Protein AF-J9GIW2-F1 (afdb_monomer_lite)

Secondary structure (DSSP, 8-state):
-GGGT--EEEEE--TT--SHHHHHHHHHHHHHHHHHHT-TTEEEEE----HHHHHHHTTT-TTPPTTSHHHHHHHHHHHHHHHHHHHHTT-S----SGGG-TTS-HHHHHHHHHHHHHT--

pLDDT: mean 94.0, std 6.88, range [45.62, 98.38]

Radius of gyration: 15.02 Å; chains: 1; bounding box: 33×36×38 Å

Structure (mmCIF, N/CA/C/O backbone):
data_AF-J9GIW2-F1
#
_entry.id   AF-J9GIW2-F1
#
loop_
_atom_site.group_PDB
_atom_site.id
_atom_site.type_symbol
_atom_site.label_atom_id
_atom_site.label_alt_id
_atom_site.label_comp_id
_atom_site.label_asym_id
_atom_site.label_entity_id
_atom_site.label_seq_id
_atom_site.pdbx_PDB_ins_code
_atom_site.Cartn_x
_atom_site.Cartn_y
_atom_site.Cartn_z
_atom_site.occupancy
_atom_site.B_iso_or_equiv
_atom_site.auth_seq_id
_atom_site.auth_comp_id
_atom_site.auth_asym_id
_atom_site.auth_atom_id
_atom_site.pdbx_PDB_model_num
ATOM 1 N N . GLN A 1 1 ? -18.831 7.515 7.916 1.00 80.31 1 GLN A N 1
ATOM 2 C CA . GLN A 1 1 ? -17.516 7.177 7.326 1.00 80.31 1 GLN A CA 1
ATOM 3 C C . GLN A 1 1 ? -17.146 5.755 7.754 1.00 80.31 1 GLN A C 1
ATOM 5 O O . GLN A 1 1 ? -17.765 5.255 8.682 1.00 80.31 1 GLN A O 1
ATOM 10 N N . LEU A 1 2 ? -16.206 5.059 7.093 1.00 88.06 2 LEU A N 1
ATOM 11 C CA . LEU A 1 2 ? -15.822 3.688 7.506 1.00 88.06 2 LEU A CA 1
ATOM 12 C C . LEU A 1 2 ? -15.314 3.642 8.955 1.00 88.06 2 LEU A C 1
ATOM 14 O O . LEU A 1 2 ? -15.595 2.693 9.677 1.00 88.06 2 LEU A O 1
ATOM 18 N N . SER A 1 3 ? -14.649 4.708 9.398 1.00 91.38 3 SER A N 1
ATOM 19 C CA . SER A 1 3 ? -14.209 4.898 10.780 1.00 91.38 3 SER A CA 1
ATOM 20 C C . SER A 1 3 ? -15.352 4.903 11.803 1.00 91.38 3 SER A C 1
ATOM 22 O O . SER A 1 3 ? -15.094 4.770 12.986 1.00 91.38 3 SER A O 1
ATOM 24 N N . ASP A 1 4 ? -16.617 5.020 11.408 1.00 92.19 4 ASP A N 1
ATOM 25 C CA . ASP A 1 4 ? -17.717 4.923 12.379 1.00 92.19 4 ASP A CA 1
ATOM 26 C C . ASP A 1 4 ? -18.018 3.458 12.757 1.00 92.19 4 ASP A C 1
ATOM 28 O O . ASP A 1 4 ? -18.744 3.206 13.714 1.00 92.19 4 ASP A O 1
ATOM 32 N N . TYR A 1 5 ? -17.470 2.493 12.004 1.00 94.25 5 TYR A N 1
ATOM 33 C CA . TYR A 1 5 ? -17.799 1.067 12.105 1.00 94.25 5 TYR A CA 1
ATOM 34 C C . TYR A 1 5 ? -16.581 0.148 12.282 1.00 94.25 5 TYR A C 1
ATOM 36 O O . TYR A 1 5 ? -16.751 -0.986 12.721 1.00 94.25 5 TYR A O 1
ATOM 44 N N . PHE A 1 6 ? -15.373 0.606 11.943 1.00 94.44 6 PHE A N 1
ATOM 45 C CA . PHE A 1 6 ? -14.153 -0.209 11.946 1.00 94.44 6 PHE A CA 1
ATOM 46 C C . PHE A 1 6 ? -13.017 0.471 12.724 1.00 94.44 6 PHE A C 1
ATOM 48 O O . PHE A 1 6 ? -12.893 1.693 12.676 1.00 94.44 6 PHE A O 1
ATOM 55 N N . ASP A 1 7 ? -12.154 -0.309 13.387 1.00 95.38 7 ASP A N 1
ATOM 56 C CA . ASP A 1 7 ? -10.814 0.147 13.799 1.00 95.38 7 ASP A CA 1
ATOM 57 C C . ASP A 1 7 ? -9.890 0.032 12.581 1.00 95.38 7 ASP A C 1
ATOM 59 O O . ASP A 1 7 ? -9.725 -1.050 12.012 1.00 95.38 7 ASP A O 1
ATOM 63 N N . ILE A 1 8 ? -9.369 1.163 12.107 1.00 96.50 8 ILE A N 1
ATOM 64 C CA . ILE A 1 8 ? -8.691 1.245 10.814 1.00 96.50 8 ILE A CA 1
ATOM 65 C C . ILE A 1 8 ? -7.206 1.485 11.041 1.00 96.50 8 ILE A C 1
ATOM 67 O O . ILE A 1 8 ? -6.796 2.480 11.636 1.00 96.50 8 ILE A O 1
ATOM 71 N N . THR A 1 9 ? -6.379 0.625 10.455 1.00 97.81 9 THR A N 1
ATOM 72 C CA . THR A 1 9 ? -4.947 0.885 10.300 1.00 97.81 9 THR A CA 1
ATOM 73 C C . THR A 1 9 ? -4.602 1.028 8.825 1.00 97.81 9 THR A C 1
ATOM 75 O O . THR A 1 9 ? -4.863 0.141 8.017 1.00 97.81 9 THR A O 1
ATOM 78 N N . ILE A 1 10 ? -4.013 2.166 8.466 1.00 97.62 10 ILE A N 1
ATOM 79 C CA . ILE A 1 10 ? -3.487 2.439 7.132 1.00 97.62 10 ILE A CA 1
ATOM 80 C C . ILE A 1 10 ? -2.032 1.980 7.101 1.00 97.62 10 ILE A C 1
ATOM 82 O O . ILE A 1 10 ? -1.164 2.622 7.692 1.00 97.62 10 ILE A O 1
ATOM 86 N N . LEU A 1 11 ? -1.762 0.895 6.379 1.00 98.38 11 LEU A N 1
ATOM 87 C CA . LEU A 1 11 ? -0.401 0.464 6.083 1.00 98.38 11 LEU A CA 1
ATOM 88 C C . LEU A 1 11 ? 0.131 1.225 4.861 1.00 98.38 11 LEU A C 1
ATOM 90 O O . LEU A 1 11 ? -0.389 1.097 3.749 1.00 98.38 11 LEU A O 1
ATOM 94 N N . TYR A 1 12 ? 1.178 2.021 5.054 1.00 98.25 12 TYR A N 1
ATOM 95 C CA . TYR A 1 12 ? 1.869 2.712 3.975 1.00 98.25 12 TYR A CA 1
ATOM 96 C C . TYR A 1 12 ? 3.082 1.902 3.520 1.00 98.25 12 TYR A C 1
ATOM 98 O O . TYR A 1 12 ? 4.133 1.906 4.158 1.00 98.25 12 TYR A O 1
ATOM 106 N N . PHE A 1 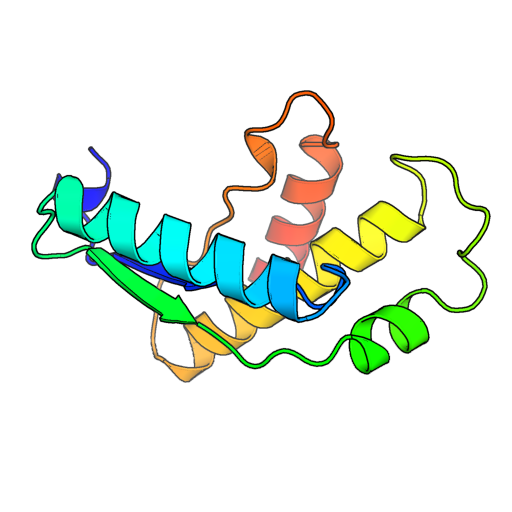13 ? 2.921 1.223 2.385 1.00 97.81 13 PHE A N 1
ATOM 107 C CA . PHE A 1 13 ? 3.960 0.423 1.745 1.00 97.81 13 PHE A CA 1
ATOM 108 C C . PHE A 1 13 ? 3.950 0.645 0.225 1.00 97.81 13 PHE A C 1
ATOM 110 O O . PHE A 1 13 ? 2.928 0.469 -0.458 1.00 97.81 13 PHE A O 1
ATOM 117 N N . ASN A 1 14 ? 5.085 1.099 -0.313 1.00 97.06 14 ASN A N 1
ATOM 118 C CA . ASN A 1 14 ? 5.265 1.331 -1.744 1.00 97.06 14 ASN A CA 1
ATOM 119 C C . ASN A 1 14 ? 6.762 1.416 -2.117 1.00 97.06 14 ASN A C 1
ATOM 121 O O . ASN A 1 14 ? 7.297 2.525 -2.211 1.00 97.06 14 ASN A O 1
ATOM 125 N N . PRO A 1 15 ? 7.424 0.273 -2.365 1.00 96.81 15 PRO A N 1
ATOM 126 C CA . PRO A 1 15 ? 8.857 0.230 -2.679 1.00 96.81 15 PRO A CA 1
ATOM 127 C C . PRO A 1 15 ? 9.208 0.873 -4.032 1.00 96.81 15 PRO A C 1
ATOM 129 O O . PRO A 1 15 ? 10.338 1.287 -4.251 1.00 96.81 15 PRO A O 1
ATOM 132 N N . ASN A 1 16 ? 8.228 1.053 -4.924 1.00 96.31 16 ASN A N 1
ATOM 133 C CA . ASN A 1 16 ? 8.413 1.724 -6.216 1.00 96.31 16 ASN A CA 1
ATOM 134 C C . ASN A 1 16 ? 8.571 3.258 -6.110 1.00 96.31 16 ASN A C 1
ATOM 136 O O . ASN A 1 16 ? 8.858 3.923 -7.101 1.00 96.31 16 ASN A O 1
ATOM 140 N N . ILE A 1 17 ? 8.326 3.879 -4.950 1.00 96.31 17 ILE A N 1
ATOM 141 C CA . ILE A 1 17 ? 8.566 5.326 -4.833 1.00 96.31 17 ILE A CA 1
ATOM 142 C C . ILE A 1 17 ? 10.066 5.568 -4.785 1.00 96.31 17 ILE A C 1
ATOM 144 O O . ILE A 1 17 ? 10.746 5.062 -3.903 1.00 96.31 17 ILE A O 1
ATOM 148 N N . TRP A 1 18 ? 10.561 6.386 -5.704 1.00 93.69 18 TRP A N 1
ATOM 149 C CA . TRP A 1 18 ? 11.944 6.828 -5.748 1.00 93.69 18 TRP A CA 1
ATOM 150 C C . TRP A 1 18 ? 11.982 8.332 -6.061 1.00 93.69 18 TRP A C 1
ATOM 152 O O . TRP A 1 18 ? 11.168 8.795 -6.868 1.00 93.69 18 TRP A O 1
ATOM 162 N N . PRO A 1 19 ? 12.905 9.105 -5.467 1.00 96.38 19 PRO A N 1
ATOM 163 C CA . PRO A 1 19 ? 13.915 8.696 -4.486 1.00 96.38 19 PRO A CA 1
ATOM 164 C C . PRO A 1 19 ? 13.350 8.526 -3.064 1.00 96.38 19 PRO A C 1
ATOM 166 O O . PRO 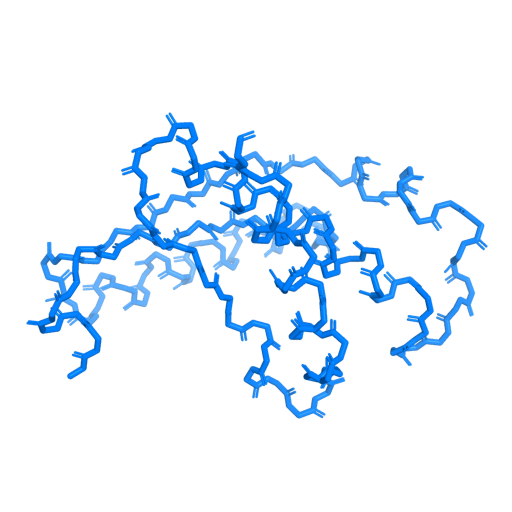A 1 19 ? 12.157 8.735 -2.833 1.00 96.38 19 PRO A O 1
ATOM 169 N N . SER A 1 20 ? 14.190 8.107 -2.114 1.00 96.19 20 SER A N 1
ATOM 170 C CA . SER A 1 20 ? 13.787 7.845 -0.722 1.00 96.19 20 SER A CA 1
ATOM 171 C C . SER A 1 20 ? 13.168 9.071 -0.042 1.00 96.19 20 SER A C 1
ATOM 173 O O . SER A 1 20 ? 12.252 8.934 0.769 1.00 96.19 20 SER A O 1
ATOM 175 N N . GLU A 1 21 ? 13.594 10.277 -0.419 1.00 97.81 21 GLU A N 1
ATOM 176 C CA . GLU A 1 21 ? 13.034 11.531 0.083 1.00 97.81 21 GLU A CA 1
ATOM 177 C C . GLU A 1 21 ? 11.568 11.710 -0.333 1.00 97.81 21 GLU A C 1
ATOM 179 O O . GLU A 1 21 ? 10.767 12.232 0.441 1.00 97.81 21 GLU A O 1
ATOM 184 N N . GLU A 1 22 ? 11.181 11.243 -1.525 1.00 98.12 22 GLU A N 1
ATOM 185 C CA . GLU A 1 22 ? 9.785 11.283 -1.976 1.00 98.12 22 GLU A CA 1
ATOM 186 C C . GLU A 1 22 ? 8.928 10.259 -1.217 1.00 98.12 22 GLU A C 1
ATOM 188 O O . GLU A 1 22 ? 7.761 10.530 -0.920 1.00 98.12 22 GLU A O 1
ATOM 193 N N . PHE A 1 23 ? 9.495 9.101 -0.855 1.00 97.88 23 PHE A N 1
ATOM 194 C CA . PHE A 1 23 ? 8.806 8.132 0.002 1.00 97.88 23 PHE A CA 1
ATOM 195 C C . PHE A 1 23 ? 8.524 8.740 1.377 1.00 97.88 23 PHE A C 1
ATOM 197 O O . PHE A 1 23 ? 7.370 8.729 1.813 1.00 97.88 23 PHE A O 1
ATOM 204 N N . ALA A 1 24 ? 9.554 9.315 2.009 1.00 97.69 24 ALA A N 1
ATOM 205 C CA . ALA A 1 24 ? 9.457 9.953 3.319 1.00 97.69 24 ALA A CA 1
ATOM 206 C C . ALA A 1 24 ? 8.453 11.111 3.305 1.00 97.69 24 ALA A C 1
ATOM 208 O O . ALA A 1 24 ? 7.518 11.129 4.097 1.00 97.69 24 ALA A O 1
ATOM 209 N N . LYS A 1 25 ? 8.551 12.010 2.320 1.00 98.38 25 LYS A N 1
ATOM 210 C CA . LYS A 1 25 ? 7.633 13.145 2.179 1.00 98.38 25 LYS A CA 1
ATOM 211 C C . LYS A 1 25 ? 6.166 12.718 2.080 1.00 98.38 25 LYS A C 1
ATOM 213 O O . LYS A 1 25 ? 5.292 13.362 2.654 1.00 98.38 25 LYS A O 1
ATOM 218 N N . ARG A 1 26 ? 5.870 11.650 1.334 1.00 98.06 26 ARG A N 1
ATOM 219 C CA . ARG A 1 26 ? 4.498 11.132 1.201 1.00 98.06 26 ARG A CA 1
ATOM 220 C C . ARG A 1 26 ? 4.007 10.428 2.463 1.00 98.06 26 ARG A C 1
ATOM 222 O O . ARG A 1 26 ? 2.821 10.529 2.766 1.00 98.06 26 ARG A O 1
ATOM 229 N N . ALA A 1 27 ? 4.893 9.730 3.172 1.00 97.81 27 ALA A N 1
ATOM 230 C CA . ALA A 1 27 ? 4.588 9.145 4.474 1.00 97.81 27 ALA A CA 1
ATOM 231 C C . ALA A 1 27 ? 4.243 10.240 5.498 1.00 97.81 27 ALA A C 1
ATOM 233 O O . ALA A 1 27 ? 3.199 10.163 6.148 1.00 97.81 27 ALA A O 1
ATOM 234 N N . ASP A 1 28 ? 5.059 11.294 5.562 1.00 98.06 28 ASP A N 1
ATOM 235 C CA . ASP A 1 28 ? 4.848 12.446 6.443 1.00 98.06 28 ASP A CA 1
ATOM 236 C C . ASP A 1 28 ? 3.530 13.159 6.129 1.00 98.06 28 ASP A C 1
ATOM 238 O O . ASP A 1 28 ? 2.758 13.484 7.031 1.00 98.06 28 ASP A O 1
ATOM 242 N N . GLU A 1 29 ? 3.229 13.359 4.843 1.00 98.06 29 GLU A N 1
ATOM 243 C CA . GLU A 1 29 ? 1.979 13.984 4.413 1.00 98.06 29 GLU A CA 1
ATOM 244 C C . GLU A 1 29 ? 0.751 13.138 4.772 1.00 98.06 29 GLU A C 1
ATOM 246 O O . GLU A 1 29 ? -0.249 13.678 5.243 1.00 98.06 29 GLU A O 1
ATOM 251 N N . LEU A 1 30 ? 0.819 11.812 4.607 1.00 97.00 30 LEU A N 1
ATOM 252 C CA . LEU A 1 30 ? -0.254 10.909 5.028 1.00 97.00 30 LEU A CA 1
ATOM 253 C C . LEU A 1 30 ? -0.484 10.995 6.542 1.00 97.00 30 LEU A C 1
ATOM 255 O O . LEU A 1 30 ? -1.630 11.090 6.985 1.00 97.00 30 LEU A O 1
ATOM 259 N N . GLN A 1 31 ? 0.591 10.987 7.330 1.00 96.44 31 GLN A N 1
ATOM 260 C CA . GLN A 1 31 ? 0.503 11.103 8.782 1.00 96.44 31 GLN A CA 1
ATOM 261 C C . GLN A 1 31 ? -0.100 12.451 9.197 1.00 96.44 31 GLN A C 1
ATOM 263 O O . GLN A 1 31 ? -1.002 12.485 10.035 1.00 96.44 31 GLN A O 1
ATOM 268 N N . ARG A 1 32 ? 0.353 13.554 8.585 1.00 97.25 32 ARG A N 1
ATOM 269 C CA . ARG A 1 32 ? -0.194 14.900 8.806 1.00 97.25 32 ARG A CA 1
ATOM 270 C C . ARG A 1 32 ? -1.688 14.941 8.497 1.00 97.25 32 ARG A C 1
ATOM 272 O O . ARG A 1 32 ? -2.463 15.390 9.335 1.00 97.25 32 ARG A O 1
ATOM 279 N N . PHE A 1 33 ? -2.090 14.430 7.335 1.00 95.62 33 PHE A N 1
ATOM 280 C CA . PHE A 1 33 ? -3.484 14.405 6.900 1.00 95.62 33 PHE A CA 1
ATOM 281 C C . PHE A 1 33 ? -4.387 13.644 7.880 1.00 95.62 33 PHE A C 1
ATOM 283 O O . PHE A 1 33 ? -5.433 14.155 8.274 1.00 95.62 33 PHE A O 1
ATOM 290 N N . VAL A 1 34 ? -3.980 12.450 8.324 1.00 94.56 34 VAL A N 1
ATOM 291 C CA . VAL A 1 34 ? -4.766 11.663 9.292 1.00 94.56 34 VAL A CA 1
ATOM 292 C C . VAL A 1 34 ? -4.858 12.371 10.646 1.00 94.56 34 VAL A C 1
ATOM 294 O O . VAL A 1 34 ? -5.933 12.397 11.245 1.00 94.56 34 VAL A O 1
ATOM 297 N N . ASN A 1 35 ? -3.771 13.001 11.099 1.00 93.50 35 ASN A N 1
ATOM 298 C CA . ASN A 1 35 ? -3.767 13.775 12.341 1.00 93.50 35 ASN A CA 1
ATOM 299 C C . ASN A 1 35 ? -4.718 14.984 12.265 1.00 93.50 35 ASN A C 1
ATOM 301 O O . ASN A 1 35 ? -5.422 15.269 13.230 1.00 93.50 35 ASN A O 1
ATOM 305 N N . GLU A 1 36 ? -4.779 15.673 11.121 1.00 96.19 36 GLU A N 1
ATOM 306 C CA . GLU A 1 36 ? -5.682 16.814 10.902 1.00 96.19 36 GLU A CA 1
ATOM 307 C C . GLU A 1 36 ? -7.158 16.410 10.853 1.00 96.19 36 GLU A C 1
ATOM 309 O O . GLU A 1 36 ? -8.013 17.157 11.329 1.00 96.19 36 GLU A O 1
ATOM 314 N N . LEU A 1 37 ? -7.468 15.221 10.327 1.00 92.62 37 LEU A N 1
ATOM 315 C CA . LEU A 1 37 ? -8.828 14.677 10.358 1.00 92.62 37 LEU A CA 1
ATOM 316 C C . LEU A 1 37 ? -9.297 14.318 11.777 1.00 92.62 37 LEU A C 1
ATOM 318 O O . LEU A 1 37 ? -10.503 14.198 11.994 1.00 92.62 37 LEU A O 1
ATOM 322 N N . ASN A 1 38 ? -8.367 14.162 12.727 1.00 88.88 38 ASN A N 1
ATOM 323 C CA . ASN A 1 38 ? -8.633 13.876 14.137 1.00 88.88 38 ASN A CA 1
ATOM 324 C C . ASN A 1 38 ? -9.590 12.683 14.340 1.00 88.88 38 ASN A C 1
ATOM 326 O O . ASN A 1 38 ? -10.548 12.750 15.114 1.00 88.88 38 ASN A O 1
ATOM 330 N N . LEU A 1 39 ? -9.342 11.592 13.609 1.00 88.69 39 LEU A N 1
ATOM 331 C CA . LEU A 1 39 ? -10.118 10.356 13.704 1.00 88.69 39 LEU A CA 1
ATOM 332 C C . LEU A 1 39 ? -9.479 9.435 14.760 1.00 88.69 39 LEU A C 1
ATOM 334 O O . LEU A 1 39 ? -8.415 8.872 14.500 1.00 88.69 39 LEU A O 1
ATOM 338 N N . PRO A 1 40 ? -10.091 9.255 15.947 1.00 86.94 40 PRO A N 1
ATOM 339 C CA . PRO A 1 40 ? -9.439 8.600 17.089 1.00 86.94 40 PRO A CA 1
ATOM 340 C C . PRO A 1 40 ? -9.136 7.110 16.870 1.00 86.94 40 PRO A C 1
ATOM 342 O O . PRO A 1 40 ? -8.310 6.535 17.573 1.00 86.94 40 PRO A O 1
ATOM 345 N N . ASN A 1 41 ? -9.803 6.481 15.906 1.00 92.50 41 ASN A N 1
ATOM 346 C CA . ASN A 1 41 ? -9.714 5.060 15.582 1.00 92.50 41 ASN A CA 1
ATOM 347 C C . ASN A 1 41 ? -9.061 4.795 14.214 1.00 92.50 41 ASN A C 1
ATOM 349 O O . ASN A 1 41 ? -9.264 3.734 13.626 1.00 92.50 41 ASN A O 1
ATOM 353 N N . VAL A 1 42 ? -8.319 5.772 13.686 1.00 95.88 42 VAL A N 1
ATOM 354 C CA . VAL A 1 42 ? -7.526 5.610 12.468 1.00 95.88 42 VAL A CA 1
ATOM 355 C C . VAL A 1 42 ? -6.054 5.776 12.816 1.00 95.88 42 VAL A C 1
ATOM 357 O O . VAL A 1 42 ? -5.638 6.808 13.338 1.00 95.88 42 VAL A O 1
ATOM 360 N N . LYS A 1 43 ? -5.252 4.758 12.511 1.00 96.06 43 LYS A N 1
ATOM 361 C CA . LYS A 1 43 ? -3.800 4.753 12.723 1.00 96.06 43 LYS A CA 1
ATOM 362 C C . LYS A 1 43 ? -3.076 4.657 11.390 1.00 96.06 43 LYS A C 1
ATOM 364 O O . LYS A 1 43 ? -3.604 4.102 10.429 1.00 96.06 43 LYS A O 1
ATOM 369 N N . VAL A 1 44 ? -1.852 5.165 11.343 1.00 97.56 44 VAL A N 1
ATOM 370 C CA . VAL A 1 44 ? -0.957 5.023 10.192 1.00 97.56 44 VAL A CA 1
ATOM 371 C C . VAL A 1 44 ? 0.261 4.226 10.635 1.00 97.56 44 VAL A C 1
ATOM 373 O O . VAL A 1 44 ? 0.846 4.507 11.679 1.00 97.56 44 VAL A O 1
ATOM 376 N N . VAL A 1 45 ? 0.631 3.227 9.840 1.00 98.19 45 VAL A N 1
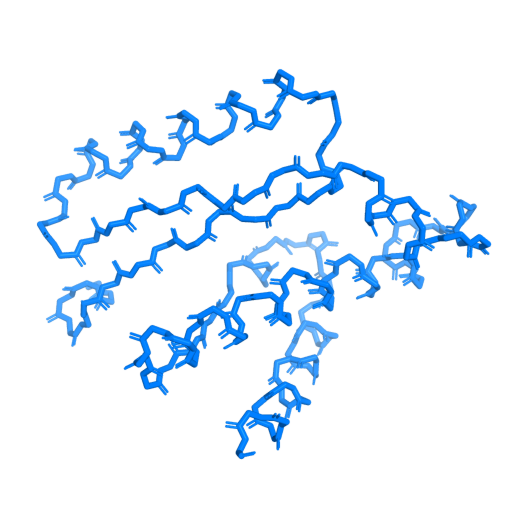ATOM 377 C CA . VAL A 1 45 ? 1.856 2.444 10.004 1.00 98.19 45 VAL A CA 1
ATOM 378 C C . VAL A 1 45 ? 2.670 2.606 8.732 1.00 98.19 45 VAL A C 1
ATOM 380 O O . VAL A 1 45 ? 2.222 2.233 7.649 1.00 98.19 45 VAL A O 1
ATOM 383 N N . ILE A 1 46 ? 3.865 3.175 8.862 1.00 98.12 46 ILE A N 1
ATOM 384 C CA . ILE A 1 46 ? 4.839 3.232 7.772 1.00 98.12 46 ILE A CA 1
ATOM 385 C C . ILE A 1 46 ? 5.613 1.918 7.798 1.00 98.12 46 ILE A C 1
ATOM 387 O O . ILE A 1 46 ? 6.300 1.623 8.776 1.00 98.12 46 ILE A O 1
ATOM 391 N N . ASP A 1 47 ? 5.452 1.105 6.759 1.00 97.31 47 ASP A N 1
ATOM 392 C CA . ASP A 1 47 ? 6.178 -0.157 6.637 1.00 97.31 47 ASP A CA 1
ATOM 393 C C . ASP A 1 47 ? 7.615 0.097 6.155 1.00 97.31 47 ASP A C 1
ATOM 395 O O . ASP A 1 47 ? 8.011 1.228 5.853 1.00 97.31 47 ASP A O 1
ATOM 399 N N . ARG A 1 48 ? 8.408 -0.972 6.059 1.00 95.50 48 ARG A N 1
ATOM 400 C CA . ARG A 1 48 ? 9.753 -0.910 5.490 1.00 95.50 48 ARG A CA 1
ATOM 401 C C . ARG A 1 48 ? 9.740 -0.286 4.090 1.00 95.50 48 ARG A C 1
ATOM 403 O O . ARG A 1 48 ? 8.796 -0.449 3.314 1.00 95.50 48 ARG A O 1
ATOM 410 N N . TYR A 1 49 ? 10.843 0.367 3.757 1.00 97.00 49 TYR A N 1
ATOM 411 C CA . TYR A 1 49 ? 11.101 0.893 2.428 1.00 97.00 49 TYR A CA 1
ATOM 412 C C . TYR A 1 49 ? 12.411 0.323 1.908 1.00 97.00 49 TYR A C 1
ATOM 414 O O . TYR A 1 49 ? 13.483 0.646 2.419 1.00 97.00 49 TYR A O 1
ATOM 422 N N . ASP A 1 50 ? 12.301 -0.519 0.890 1.00 96.06 50 ASP A N 1
ATOM 423 C CA . ASP A 1 50 ? 13.435 -1.020 0.135 1.00 96.06 50 ASP A CA 1
ATOM 424 C C . ASP A 1 50 ? 13.080 -0.954 -1.360 1.00 96.06 50 ASP A C 1
ATOM 426 O O . ASP A 1 50 ? 12.198 -1.673 -1.816 1.00 96.06 50 ASP A O 1
ATOM 430 N N . PRO A 1 51 ? 13.685 -0.061 -2.155 1.00 95.44 51 PRO A N 1
ATOM 431 C CA . PRO A 1 51 ? 13.395 0.003 -3.583 1.00 95.44 51 PRO A CA 1
ATOM 432 C C . PRO A 1 51 ? 13.981 -1.187 -4.356 1.00 95.44 51 PRO A C 1
ATOM 434 O O . PRO A 1 51 ? 13.528 -1.470 -5.468 1.00 95.44 51 PRO A O 1
ATOM 437 N N . VAL A 1 52 ? 14.953 -1.909 -3.784 1.00 96.62 52 VAL A N 1
ATOM 438 C CA . VAL A 1 52 ? 15.586 -3.065 -4.431 1.00 96.62 52 VAL A CA 1
ATOM 439 C C . VAL A 1 52 ? 14.577 -4.194 -4.627 1.00 96.62 52 VAL A C 1
ATOM 441 O O . VAL A 1 52 ? 14.508 -4.731 -5.730 1.00 96.62 52 VAL A O 1
ATOM 444 N N . GLU A 1 53 ? 13.717 -4.480 -3.640 1.00 95.94 53 GLU A N 1
ATOM 445 C CA . GLU A 1 53 ? 12.662 -5.502 -3.789 1.00 95.94 53 GLU A CA 1
ATOM 446 C C . GLU A 1 53 ? 11.690 -5.179 -4.935 1.00 95.94 53 GLU A C 1
ATOM 448 O O . GLU A 1 53 ? 11.147 -6.093 -5.558 1.00 95.94 53 GLU A O 1
ATOM 453 N N . PHE A 1 54 ? 11.464 -3.902 -5.265 1.00 96.62 54 PHE A N 1
ATOM 454 C CA . PHE A 1 54 ? 10.664 -3.555 -6.439 1.00 96.62 54 PHE A CA 1
ATOM 455 C C . PHE A 1 54 ? 11.444 -3.774 -7.735 1.00 96.62 54 PHE A C 1
ATOM 457 O O . PHE A 1 54 ? 10.913 -4.387 -8.659 1.00 96.62 54 PHE A O 1
ATOM 464 N N . TYR A 1 55 ? 12.696 -3.306 -7.807 1.00 96.12 55 TYR A N 1
ATOM 465 C CA . TYR A 1 55 ? 13.540 -3.465 -8.996 1.00 96.12 55 TYR A CA 1
ATOM 466 C C . TYR A 1 55 ? 13.751 -4.934 -9.367 1.00 96.12 55 TYR A C 1
ATOM 468 O O . TYR A 1 55 ? 13.682 -5.288 -10.543 1.00 96.12 55 TYR A O 1
ATOM 476 N N . GLU A 1 56 ? 13.954 -5.796 -8.373 1.00 97.19 56 GLU A N 1
ATOM 477 C CA . GLU A 1 56 ? 14.068 -7.237 -8.584 1.00 97.19 56 GLU A CA 1
ATOM 478 C C . GLU A 1 56 ? 12.759 -7.839 -9.101 1.00 97.19 56 GLU A C 1
ATOM 480 O O . GLU A 1 56 ? 12.779 -8.605 -10.067 1.00 97.19 56 GLU A O 1
ATOM 485 N N . ALA A 1 57 ? 11.618 -7.446 -8.525 1.00 96.44 57 ALA A N 1
ATOM 486 C CA . ALA A 1 57 ? 10.307 -7.950 -8.925 1.00 96.44 57 ALA A CA 1
ATOM 487 C C . ALA A 1 57 ? 9.915 -7.560 -10.363 1.00 96.44 57 ALA A C 1
ATOM 489 O O . ALA A 1 57 ? 9.164 -8.288 -11.014 1.00 96.44 57 ALA A O 1
ATOM 490 N N . VAL A 1 58 ? 10.407 -6.425 -10.872 1.00 97.06 58 VAL A N 1
ATOM 491 C CA . VAL A 1 58 ? 10.073 -5.922 -12.219 1.00 97.06 58 VAL A CA 1
ATOM 492 C C . VAL A 1 58 ? 11.168 -6.128 -13.259 1.00 97.06 58 VAL A C 1
ATOM 494 O O . VAL A 1 58 ? 11.055 -5.606 -14.369 1.00 97.06 58 VAL A O 1
ATOM 497 N N . LYS A 1 59 ? 12.214 -6.890 -12.937 1.00 97.38 59 LYS A N 1
ATOM 498 C CA . LYS A 1 59 ? 13.305 -7.171 -13.870 1.00 97.38 59 LYS A CA 1
ATOM 499 C C . LYS A 1 59 ? 12.781 -7.820 -15.159 1.00 97.38 59 LYS A C 1
ATOM 501 O O . LYS A 1 59 ? 12.073 -8.825 -15.115 1.00 97.38 59 LYS A O 1
ATOM 506 N N . GLY A 1 60 ? 13.150 -7.264 -16.310 1.00 97.19 60 GLY A N 1
ATOM 507 C CA . GLY A 1 60 ? 12.643 -7.665 -17.628 1.00 97.19 60 GLY A CA 1
ATOM 508 C C . GLY A 1 60 ? 11.291 -7.049 -18.015 1.00 97.19 60 GLY A C 1
ATOM 509 O O . GLY A 1 60 ? 10.745 -7.406 -19.059 1.00 97.19 60 GLY A O 1
ATOM 510 N N . LEU A 1 61 ? 10.731 -6.161 -17.187 1.00 97.06 61 LEU A N 1
ATOM 511 C CA . LEU A 1 61 ? 9.500 -5.401 -17.442 1.00 97.06 61 LEU A CA 1
ATOM 512 C C . LEU A 1 61 ? 9.759 -3.884 -17.470 1.00 97.06 61 LEU A C 1
ATOM 514 O O . LEU A 1 61 ? 8.828 -3.093 -17.303 1.00 97.06 61 LEU A O 1
ATOM 518 N N . GLU A 1 62 ? 11.011 -3.458 -17.631 1.00 94.75 62 GLU A N 1
ATOM 519 C CA . GLU A 1 62 ? 11.432 -2.058 -17.522 1.00 94.75 62 GLU A CA 1
ATOM 520 C C . GLU A 1 62 ? 10.758 -1.172 -18.581 1.00 94.75 62 GLU A C 1
ATOM 522 O O . GLU A 1 62 ? 10.313 -0.067 -18.256 1.00 94.75 62 GLU A O 1
ATOM 527 N N . ASP A 1 63 ? 10.614 -1.707 -19.797 1.00 95.75 63 ASP A N 1
ATOM 528 C CA . ASP A 1 63 ? 10.052 -1.032 -20.975 1.00 95.75 63 ASP A CA 1
ATOM 529 C C . ASP A 1 63 ? 8.526 -1.190 -21.114 1.00 95.75 63 ASP A C 1
ATOM 531 O O . ASP A 1 63 ? 7.927 -0.704 -22.077 1.00 95.75 63 ASP A O 1
ATOM 535 N N . GLU A 1 64 ? 7.867 -1.876 -20.173 1.00 96.31 64 GLU A N 1
ATOM 536 C CA . GLU A 1 64 ? 6.411 -2.018 -20.200 1.00 96.31 64 GLU A CA 1
ATOM 537 C C . GLU A 1 64 ? 5.730 -0.642 -20.090 1.00 96.31 64 GLU A C 1
ATOM 539 O O . GLU A 1 64 ? 6.090 0.168 -19.225 1.00 96.31 64 GLU A O 1
ATOM 544 N N . PRO A 1 65 ? 4.701 -0.370 -20.914 1.00 93.38 65 PRO A N 1
ATOM 545 C CA . PRO A 1 65 ? 3.968 0.883 -20.832 1.00 93.38 65 PRO A CA 1
ATOM 546 C C . PRO A 1 65 ? 3.215 0.990 -19.501 1.00 93.38 65 PRO A C 1
ATOM 548 O O . PRO A 1 65 ? 2.959 0.001 -18.807 1.00 93.38 65 PRO A O 1
ATOM 551 N N . GLU A 1 66 ? 2.780 2.202 -19.163 1.00 89.94 66 GLU A N 1
ATOM 552 C CA . GLU A 1 66 ? 1.858 2.398 -18.044 1.00 89.94 66 GLU A CA 1
ATOM 553 C C . GLU A 1 66 ? 0.593 1.544 -18.249 1.00 89.94 66 GLU A C 1
ATOM 555 O O . GLU A 1 66 ? 0.071 1.439 -19.360 1.00 89.94 66 GLU A O 1
ATOM 560 N N . ARG A 1 67 ? 0.104 0.916 -17.172 1.00 89.00 67 ARG A N 1
ATOM 561 C CA . ARG A 1 67 ? -0.940 -0.136 -17.172 1.00 89.00 67 ARG A CA 1
ATOM 562 C C . ARG A 1 67 ? -0.522 -1.474 -17.804 1.00 89.00 67 ARG A C 1
ATOM 564 O O . ARG A 1 67 ? -1.344 -2.394 -17.855 1.00 89.00 67 ARG A O 1
ATOM 571 N N . GLY A 1 68 ? 0.734 -1.624 -18.217 1.00 92.75 68 GLY A N 1
ATOM 572 C CA . GLY A 1 68 ? 1.334 -2.884 -18.655 1.00 92.75 68 GLY A CA 1
ATOM 573 C C . GLY A 1 68 ? 1.597 -3.858 -17.504 1.00 92.75 68 GLY A C 1
ATOM 574 O O . GLY A 1 68 ? 1.086 -3.701 -16.387 1.00 92.75 68 GLY A O 1
ATOM 575 N N . ARG A 1 69 ? 2.402 -4.889 -17.767 1.00 95.56 69 ARG A N 1
ATOM 576 C CA . ARG A 1 69 ? 2.677 -5.976 -16.810 1.00 95.56 69 ARG A CA 1
ATOM 577 C C . ARG A 1 69 ? 3.408 -5.492 -15.558 1.00 95.56 69 ARG A C 1
ATOM 579 O O . ARG A 1 69 ? 3.117 -5.979 -14.467 1.00 95.56 69 ARG A O 1
ATOM 586 N N . ARG A 1 70 ? 4.274 -4.481 -15.686 1.00 96.38 70 ARG A N 1
ATOM 587 C CA . ARG A 1 70 ? 4.974 -3.848 -14.554 1.00 96.38 70 ARG A CA 1
ATOM 588 C C . ARG A 1 70 ? 4.007 -3.305 -13.497 1.00 96.38 70 ARG A C 1
ATOM 590 O O . ARG A 1 70 ? 4.232 -3.473 -12.301 1.00 96.38 70 ARG A O 1
ATOM 597 N N . CYS A 1 71 ? 2.898 -2.694 -13.921 1.00 95.00 71 CYS A N 1
ATOM 598 C CA . CYS A 1 71 ? 1.874 -2.194 -12.998 1.00 95.00 71 CYS A CA 1
ATOM 599 C C . CYS A 1 71 ? 1.195 -3.334 -12.232 1.00 95.00 71 CYS A C 1
ATOM 601 O O . CYS A 1 71 ? 0.909 -3.172 -11.050 1.00 95.00 71 CYS A O 1
ATOM 603 N N . THR A 1 72 ? 0.980 -4.488 -12.874 1.00 95.88 72 THR A N 1
ATOM 604 C CA . THR A 1 72 ? 0.432 -5.682 -12.214 1.00 95.88 72 THR A CA 1
ATOM 605 C C . THR A 1 72 ? 1.325 -6.130 -11.064 1.00 95.88 72 THR A C 1
ATOM 607 O O . THR A 1 72 ? 0.826 -6.310 -9.958 1.00 95.88 72 THR A O 1
ATOM 610 N N . VAL A 1 73 ? 2.638 -6.230 -11.302 1.00 97.25 73 VAL A N 1
ATOM 611 C CA . VAL A 1 73 ? 3.622 -6.586 -10.266 1.00 97.25 73 VAL A CA 1
ATOM 612 C C . VAL A 1 73 ? 3.602 -5.566 -9.129 1.00 97.25 73 VAL A C 1
ATOM 614 O O . VAL A 1 73 ? 3.519 -5.942 -7.964 1.00 97.25 73 VAL A O 1
ATOM 617 N N . CYS A 1 74 ? 3.583 -4.270 -9.460 1.00 96.12 74 CYS A N 1
ATOM 618 C CA . CYS A 1 74 ? 3.518 -3.199 -8.466 1.00 96.12 74 CYS A CA 1
ATOM 619 C C . CYS A 1 74 ? 2.271 -3.292 -7.572 1.00 96.12 74 CYS A C 1
ATOM 621 O O . CYS A 1 74 ? 2.361 -3.105 -6.360 1.00 96.12 74 CYS A O 1
ATOM 623 N N . TYR A 1 75 ? 1.095 -3.556 -8.151 1.00 96.25 75 TYR A N 1
ATOM 624 C CA . TYR A 1 75 ? -0.137 -3.700 -7.373 1.00 96.25 75 TYR A CA 1
ATOM 625 C C . TYR A 1 75 ? -0.099 -4.963 -6.518 1.00 96.25 75 TYR A C 1
ATOM 627 O O . TYR A 1 75 ? -0.415 -4.883 -5.334 1.00 96.25 75 TYR A O 1
ATOM 635 N N . HIS A 1 76 ? 0.336 -6.085 -7.099 1.00 97.00 76 HIS A N 1
ATOM 636 C CA . HIS A 1 76 ? 0.422 -7.365 -6.408 1.00 97.00 76 HIS A CA 1
ATOM 637 C C . HIS A 1 76 ? 1.327 -7.274 -5.187 1.00 97.00 76 HIS A C 1
ATOM 639 O O . HIS A 1 76 ? 0.847 -7.485 -4.084 1.00 97.00 76 HIS A O 1
ATOM 645 N N . GLN A 1 77 ? 2.579 -6.837 -5.350 1.00 97.31 77 GLN A N 1
ATOM 646 C CA . GLN A 1 77 ? 3.542 -6.721 -4.250 1.00 97.31 77 GLN A CA 1
ATOM 647 C C . GLN A 1 77 ? 2.993 -5.878 -3.088 1.00 97.31 77 GLN A C 1
ATOM 649 O O . GLN A 1 77 ? 3.137 -6.228 -1.918 1.00 97.31 77 GLN A O 1
ATOM 654 N N . ARG A 1 78 ? 2.315 -4.766 -3.400 1.00 97.44 78 ARG A N 1
ATOM 655 C CA . ARG A 1 78 ? 1.747 -3.873 -2.380 1.00 97.44 78 ARG A CA 1
ATOM 656 C C . ARG A 1 78 ? 0.549 -4.481 -1.661 1.00 97.44 78 ARG A C 1
ATOM 658 O O . ARG A 1 78 ? 0.411 -4.312 -0.450 1.00 97.44 78 ARG A O 1
ATOM 665 N N . MET A 1 79 ? -0.333 -5.145 -2.402 1.00 97.56 79 MET A N 1
ATOM 666 C CA . MET A 1 79 ? -1.526 -5.776 -1.840 1.00 97.56 79 MET A CA 1
ATOM 667 C C . MET A 1 79 ? -1.177 -7.047 -1.068 1.00 97.56 79 MET A C 1
ATOM 669 O O . MET A 1 79 ? -1.725 -7.253 0.00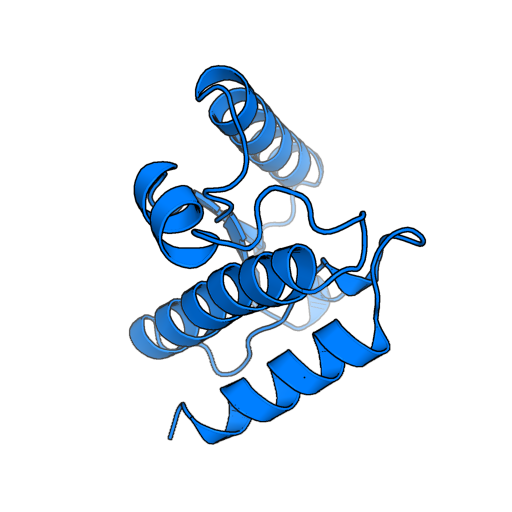6 1.00 97.56 79 MET A O 1
ATOM 673 N N . GLU A 1 80 ? -0.228 -7.837 -1.558 1.00 97.44 80 GLU A N 1
ATOM 674 C CA . GLU A 1 80 ? 0.287 -9.042 -0.907 1.00 97.44 80 GLU A CA 1
ATOM 675 C C . GLU A 1 80 ? 0.934 -8.701 0.430 1.00 97.44 80 GLU A C 1
ATOM 677 O O . GLU A 1 80 ? 0.562 -9.273 1.451 1.00 97.44 80 GLU A O 1
ATOM 682 N N . ARG A 1 81 ? 1.804 -7.680 0.467 1.00 97.25 81 ARG A N 1
ATOM 683 C CA . ARG A 1 81 ? 2.371 -7.210 1.735 1.00 97.25 81 ARG A CA 1
ATOM 684 C C . ARG A 1 81 ? 1.290 -6.745 2.712 1.00 97.25 81 ARG A C 1
ATOM 686 O O . ARG A 1 81 ? 1.399 -6.999 3.906 1.00 97.25 81 ARG A O 1
ATOM 693 N N . THR A 1 82 ? 0.245 -6.084 2.212 1.00 97.69 82 THR A N 1
ATOM 694 C CA . THR A 1 82 ? -0.876 -5.629 3.046 1.00 97.69 82 THR A CA 1
ATOM 695 C C . THR A 1 82 ? -1.672 -6.809 3.607 1.00 97.69 82 THR A C 1
ATOM 697 O O . THR A 1 82 ? -1.968 -6.812 4.796 1.00 97.69 82 THR A O 1
ATOM 700 N N . ALA A 1 83 ? -1.986 -7.813 2.784 1.00 97.44 83 ALA A N 1
ATOM 701 C CA . ALA A 1 83 ? -2.689 -9.024 3.206 1.00 97.44 83 ALA A CA 1
ATOM 702 C C . ALA A 1 83 ? -1.868 -9.819 4.235 1.00 97.44 83 ALA A C 1
ATOM 704 O O . ALA A 1 83 ? -2.385 -10.177 5.291 1.00 97.44 83 ALA A O 1
ATOM 705 N N . GLN A 1 84 ? -0.568 -9.997 3.982 1.00 96.62 84 GLN A N 1
ATOM 706 C CA . GLN A 1 84 ? 0.349 -10.654 4.911 1.00 96.62 84 GLN A CA 1
ATOM 707 C C . GLN A 1 84 ? 0.418 -9.913 6.252 1.00 96.62 84 GLN A C 1
ATOM 709 O O . GLN A 1 84 ? 0.256 -10.522 7.305 1.00 96.62 84 GLN A O 1
ATOM 714 N N . TRP A 1 85 ? 0.631 -8.595 6.228 1.00 97.31 85 TRP A N 1
ATOM 715 C CA . TRP A 1 85 ? 0.720 -7.799 7.451 1.00 97.31 85 TRP A CA 1
ATOM 716 C C . TRP A 1 85 ? -0.602 -7.811 8.231 1.00 97.31 85 TRP A C 1
ATOM 718 O O . TRP A 1 85 ? -0.590 -7.909 9.456 1.00 97.31 85 TRP A O 1
ATOM 728 N N . ALA A 1 86 ? -1.739 -7.753 7.531 1.00 97.00 86 ALA A N 1
ATOM 729 C CA . ALA A 1 86 ? -3.064 -7.866 8.132 1.00 97.00 86 ALA A CA 1
ATOM 730 C C . ALA A 1 86 ? -3.224 -9.201 8.878 1.00 97.00 86 ALA A C 1
ATOM 732 O O . ALA A 1 86 ? -3.595 -9.196 10.050 1.00 97.00 86 ALA A O 1
ATOM 733 N N . PHE A 1 87 ? -2.859 -10.320 8.247 1.00 95.81 87 PHE A N 1
ATOM 734 C CA . PHE A 1 87 ? -2.884 -11.643 8.873 1.00 95.81 87 PHE A CA 1
ATOM 735 C C . PHE A 1 87 ? -1.961 -11.735 10.094 1.00 95.81 87 PHE A C 1
ATOM 737 O O . PHE A 1 87 ? -2.401 -12.118 11.177 1.00 95.81 87 PHE A O 1
ATOM 744 N N . GLU A 1 88 ? -0.701 -11.308 9.952 1.00 96.06 88 GLU A N 1
ATOM 745 C CA . GLU A 1 88 ? 0.306 -11.313 11.026 1.00 96.06 88 GLU A CA 1
ATOM 746 C C . GLU A 1 88 ? -0.130 -10.504 12.260 1.00 96.06 88 GLU A C 1
ATOM 748 O O . GLU A 1 88 ? 0.292 -10.805 13.376 1.00 96.06 88 GLU A O 1
ATOM 753 N N . ASN A 1 89 ? -0.982 -9.490 12.073 1.00 96.56 89 ASN A N 1
ATOM 754 C CA . ASN A 1 89 ? -1.468 -8.606 13.134 1.00 96.56 89 ASN A CA 1
ATOM 755 C C . ASN A 1 89 ? -2.938 -8.860 13.521 1.00 96.56 89 ASN A C 1
ATOM 757 O O . ASN A 1 89 ? -3.506 -8.083 14.287 1.00 96.56 89 ASN A O 1
ATOM 761 N N . GLY A 1 90 ? -3.552 -9.942 13.028 1.00 96.06 90 GLY A N 1
ATOM 762 C CA . GLY A 1 90 ? -4.893 -10.374 13.432 1.00 96.06 90 GLY A CA 1
ATOM 763 C C . GLY A 1 90 ? -6.049 -9.522 12.898 1.00 96.06 90 GLY A C 1
ATOM 764 O O . GLY A 1 90 ? -7.096 -9.456 13.538 1.00 96.06 90 GLY A O 1
ATOM 765 N N . PHE A 1 91 ? -5.881 -8.856 11.754 1.00 96.06 91 PHE A N 1
ATOM 766 C CA . PHE A 1 91 ? -6.967 -8.132 11.088 1.00 96.06 91 PHE A CA 1
ATOM 767 C C . PHE A 1 91 ? -7.900 -9.097 10.345 1.00 96.06 91 PHE A C 1
ATOM 769 O O . PHE A 1 91 ? -7.449 -9.947 9.582 1.00 96.06 91 PHE A O 1
ATOM 776 N N . GLU A 1 92 ? -9.211 -8.908 10.504 1.00 94.25 92 GLU A N 1
ATOM 777 C CA . GLU A 1 92 ? -10.242 -9.699 9.810 1.00 94.25 92 GLU A CA 1
ATOM 778 C C . GLU A 1 92 ? -10.388 -9.324 8.327 1.00 94.25 92 GLU A C 1
ATOM 780 O O . GLU A 1 92 ? -10.827 -10.132 7.509 1.00 94.25 92 GLU A O 1
ATOM 785 N N . TRP A 1 93 ? -10.026 -8.089 7.972 1.00 95.00 93 TRP A N 1
ATOM 786 C CA . TRP A 1 93 ? -10.162 -7.560 6.620 1.00 95.00 93 TRP A CA 1
ATOM 787 C C . TRP A 1 93 ? -8.929 -6.764 6.215 1.00 95.00 93 TRP A C 1
ATOM 789 O O . TRP A 1 93 ? -8.364 -6.011 7.008 1.00 95.00 93 TRP A O 1
ATOM 799 N N . PHE A 1 94 ? -8.582 -6.848 4.933 1.00 96.12 94 PHE A N 1
ATOM 800 C CA . PHE A 1 94 ? -7.656 -5.929 4.285 1.00 96.12 94 PHE A CA 1
ATOM 801 C C . PHE A 1 94 ? -8.340 -5.262 3.090 1.00 96.12 94 PHE A C 1
ATOM 803 O O . PHE A 1 94 ? -9.268 -5.801 2.484 1.00 96.12 94 PHE A O 1
ATOM 810 N N . CYS A 1 95 ? -7.894 -4.061 2.737 1.00 95.12 95 CYS A N 1
ATOM 811 C CA . CYS A 1 95 ? -8.409 -3.332 1.584 1.00 95.12 95 CYS A CA 1
ATOM 812 C C . CYS A 1 95 ? -7.310 -2.475 0.953 1.00 95.12 95 CYS A C 1
ATOM 814 O O . CYS A 1 95 ? -6.178 -2.416 1.434 1.00 95.12 95 CYS A O 1
ATOM 816 N N . THR A 1 96 ? -7.626 -1.814 -0.160 1.00 95.38 96 THR A N 1
ATOM 817 C CA . THR A 1 96 ? -6.669 -0.947 -0.844 1.00 95.38 96 THR A CA 1
ATOM 818 C C . THR A 1 96 ? -7.329 0.303 -1.404 1.00 95.38 96 THR A C 1
ATOM 820 O O . THR A 1 96 ? -8.453 0.267 -1.900 1.00 95.38 96 THR A O 1
ATOM 823 N N . THR A 1 97 ? -6.600 1.418 -1.382 1.00 94.00 97 THR A N 1
ATOM 824 C CA . THR A 1 97 ? -6.998 2.684 -2.018 1.00 94.00 97 THR A CA 1
ATOM 825 C C . THR A 1 97 ? -6.547 2.775 -3.477 1.00 94.00 97 THR A C 1
ATOM 827 O O . THR A 1 97 ? -6.829 3.759 -4.163 1.00 94.00 9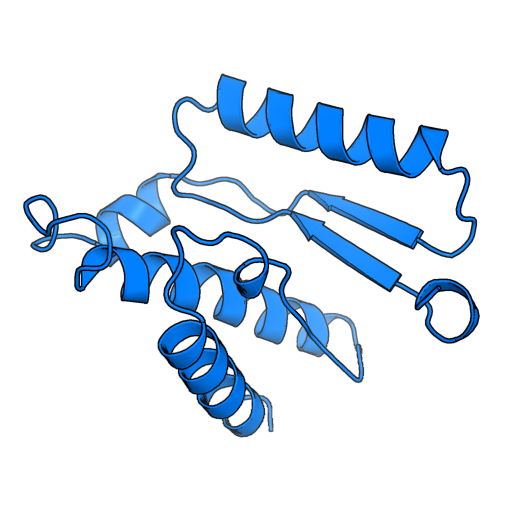7 THR A O 1
ATOM 830 N N . LEU A 1 98 ? -5.845 1.754 -3.990 1.00 93.50 98 LEU A N 1
ATOM 831 C CA . LEU A 1 98 ? -5.311 1.748 -5.353 1.00 93.50 98 LEU A CA 1
ATOM 832 C C . LEU A 1 98 ? -6.408 1.904 -6.420 1.00 93.50 98 LEU A C 1
ATOM 834 O O . LEU A 1 98 ? -6.129 2.465 -7.473 1.00 93.50 98 LEU A O 1
ATOM 838 N N . SER A 1 99 ? -7.640 1.468 -6.163 1.00 90.12 99 SER A N 1
ATOM 839 C CA . SER A 1 99 ? -8.748 1.539 -7.126 1.00 90.12 99 SER A CA 1
ATOM 840 C C . SER A 1 99 ? -9.339 2.944 -7.316 1.00 90.12 99 SER A C 1
ATOM 842 O O . SER A 1 99 ? -10.104 3.150 -8.253 1.00 90.12 99 SER A O 1
ATOM 844 N N . ILE A 1 100 ? -8.977 3.922 -6.476 1.00 88.69 100 ILE A N 1
ATOM 845 C CA . ILE A 1 100 ? -9.554 5.279 -6.521 1.00 88.69 100 ILE A CA 1
ATOM 846 C C . ILE A 1 100 ? -9.034 6.089 -7.724 1.00 88.69 100 ILE A C 1
ATOM 848 O O . ILE A 1 100 ? -9.698 7.010 -8.197 1.00 88.69 100 ILE A O 1
ATOM 852 N N . SER A 1 101 ? -7.842 5.777 -8.241 1.00 83.94 101 SER A N 1
ATOM 853 C CA . SER A 1 101 ? -7.242 6.557 -9.328 1.00 83.94 101 SER A CA 1
ATOM 854 C C . SER A 1 101 ? -7.830 6.178 -10.695 1.00 83.94 101 SER A C 1
ATOM 856 O O . SER A 1 101 ? -7.744 5.008 -11.069 1.00 83.94 101 SER A O 1
ATOM 858 N N . PRO A 1 102 ? -8.281 7.145 -11.521 1.00 81.31 102 PRO A N 1
ATOM 859 C CA . PRO A 1 102 ? -8.739 6.871 -12.890 1.00 81.31 102 PRO A CA 1
ATOM 860 C C . PRO A 1 102 ? -7.614 6.349 -13.800 1.00 81.31 102 PRO A C 1
ATOM 862 O O . PRO A 1 102 ? -7.856 5.797 -14.874 1.00 81.31 102 PRO A O 1
ATOM 865 N N . HIS A 1 103 ? -6.356 6.511 -13.384 1.00 83.19 103 HIS A N 1
ATOM 866 C CA . HIS A 1 103 ? -5.199 6.014 -14.118 1.00 83.19 103 HIS A CA 1
ATOM 867 C C . HIS A 1 103 ? -4.913 4.532 -13.851 1.00 83.19 103 HIS A C 1
ATOM 869 O O . HIS A 1 103 ? -4.163 3.929 -14.616 1.00 83.19 103 HIS A O 1
ATOM 875 N N . LYS A 1 104 ? -5.543 3.924 -12.839 1.00 84.44 104 LYS A N 1
ATOM 876 C CA . LYS A 1 104 ? -5.291 2.541 -12.425 1.00 84.44 104 LYS A CA 1
ATOM 877 C C . LYS A 1 104 ? -6.364 1.584 -12.938 1.00 84.44 104 LYS A C 1
ATOM 879 O O . LYS A 1 104 ? -7.528 1.939 -13.091 1.00 84.44 104 LYS A O 1
ATOM 884 N N . ASP A 1 105 ? -5.945 0.353 -13.212 1.00 91.19 105 ASP A N 1
ATOM 885 C CA . ASP A 1 105 ? -6.819 -0.717 -13.693 1.00 91.19 105 ASP A CA 1
ATOM 886 C C . ASP A 1 105 ? -7.547 -1.372 -12.507 1.00 91.19 105 ASP A C 1
ATOM 888 O O . ASP A 1 105 ? -7.021 -2.267 -11.844 1.00 91.19 105 ASP A O 1
ATOM 892 N N . ALA A 1 106 ? -8.754 -0.885 -12.208 1.00 92.81 106 ALA A N 1
ATOM 893 C CA . ALA A 1 106 ? -9.547 -1.360 -11.076 1.00 92.81 106 ALA A CA 1
ATOM 894 C C . ALA A 1 106 ? -9.967 -2.833 -11.211 1.00 92.81 106 ALA A C 1
ATOM 896 O O . ALA A 1 106 ? -10.041 -3.534 -10.204 1.00 92.81 106 ALA A O 1
ATOM 897 N N . VAL A 1 107 ? -10.204 -3.321 -12.436 1.00 93.81 107 VAL A N 1
ATOM 898 C CA . VAL A 1 107 ? -10.549 -4.733 -12.677 1.00 93.81 107 VAL A CA 1
ATOM 899 C C . VAL A 1 107 ? -9.387 -5.619 -12.243 1.00 93.81 107 VAL A C 1
ATOM 901 O O . VAL A 1 107 ? -9.588 -6.577 -11.498 1.00 93.81 107 VAL A O 1
ATOM 904 N N . ARG A 1 108 ? -8.166 -5.244 -12.631 1.00 94.69 108 ARG A N 1
ATOM 905 C CA . ARG A 1 108 ? -6.941 -5.952 -12.250 1.00 94.69 108 ARG A CA 1
ATOM 906 C C . ARG A 1 108 ? -6.637 -5.877 -10.754 1.00 94.69 108 ARG A C 1
ATOM 908 O O . ARG A 1 108 ? -6.227 -6.863 -10.156 1.00 94.69 108 ARG A O 1
ATOM 915 N N . ILE A 1 109 ? -6.844 -4.720 -10.129 1.00 96.12 109 ILE A N 1
ATOM 916 C CA . ILE A 1 109 ? -6.666 -4.567 -8.675 1.00 96.12 109 ILE A CA 1
ATOM 917 C C . ILE A 1 109 ? -7.643 -5.480 -7.924 1.00 96.12 109 ILE A C 1
ATOM 919 O O . ILE A 1 109 ? -7.246 -6.184 -6.999 1.00 96.12 109 ILE A O 1
ATOM 923 N N . ASN A 1 110 ? -8.906 -5.525 -8.351 1.00 95.25 110 ASN A N 1
ATOM 924 C CA . ASN A 1 110 ? -9.905 -6.392 -7.734 1.00 95.25 110 ASN A CA 1
ATOM 925 C C . ASN A 1 110 ? -9.587 -7.879 -7.941 1.00 95.25 110 ASN A C 1
ATOM 927 O O . ASN A 1 110 ? -9.787 -8.662 -7.015 1.00 95.25 110 ASN A O 1
ATOM 931 N N . SER A 1 111 ? -9.073 -8.280 -9.112 1.00 95.88 111 SER A N 1
ATOM 932 C CA . SER A 1 111 ? -8.676 -9.675 -9.338 1.00 95.88 111 SER A CA 1
ATOM 933 C C . SER A 1 111 ? -7.526 -10.098 -8.423 1.00 95.88 111 SER A C 1
ATOM 935 O O . SER A 1 111 ? -7.606 -11.170 -7.836 1.00 95.88 111 SER A O 1
ATOM 937 N N . ILE A 1 112 ? -6.520 -9.234 -8.233 1.00 96.62 112 ILE A N 1
ATOM 938 C CA . ILE A 1 112 ? -5.419 -9.463 -7.280 1.00 96.62 112 ILE A CA 1
ATOM 939 C C . ILE A 1 112 ? -5.965 -9.587 -5.851 1.00 96.62 112 ILE A C 1
ATOM 941 O O . ILE A 1 112 ? -5.594 -10.497 -5.120 1.00 96.62 112 ILE A O 1
ATOM 945 N N . GLY A 1 113 ? -6.896 -8.716 -5.447 1.00 96.12 113 GLY A N 1
ATOM 946 C CA . GLY A 1 113 ? -7.516 -8.801 -4.120 1.00 96.12 113 GLY A CA 1
ATOM 947 C C . GLY A 1 113 ? -8.219 -10.140 -3.872 1.00 96.12 113 GLY A C 1
ATOM 948 O O . GLY A 1 113 ? -8.050 -10.729 -2.810 1.00 96.12 113 GLY A O 1
ATOM 949 N N . ARG A 1 114 ? -8.954 -10.651 -4.870 1.00 95.56 114 ARG A N 1
ATOM 950 C CA . ARG A 1 114 ? -9.636 -11.958 -4.803 1.00 95.56 114 ARG A CA 1
ATOM 951 C C . ARG A 1 114 ? -8.689 -13.151 -4.807 1.00 95.56 114 ARG A C 1
ATOM 953 O O . ARG A 1 114 ? -9.049 -14.210 -4.302 1.00 95.56 114 ARG A O 1
ATOM 960 N N . GLU A 1 115 ? -7.529 -13.010 -5.430 1.00 96.12 115 GLU A N 1
ATOM 961 C CA . GLU A 1 115 ? -6.469 -14.013 -5.378 1.00 96.12 115 GLU A CA 1
ATOM 962 C C . GLU A 1 115 ? -5.876 -14.091 -3.966 1.00 96.12 115 GLU A C 1
ATOM 964 O O . GLU A 1 115 ? -5.859 -15.165 -3.371 1.00 96.12 115 GLU A O 1
ATOM 969 N N . LEU A 1 116 ? -5.485 -12.947 -3.399 1.00 95.81 116 LEU A N 1
ATOM 970 C CA . LEU A 1 116 ? -4.856 -12.864 -2.077 1.00 95.81 116 LEU A CA 1
ATOM 971 C C . LEU A 1 116 ? -5.794 -13.272 -0.932 1.00 95.81 116 LEU A C 1
ATOM 973 O O . LEU A 1 116 ? -5.343 -13.881 0.034 1.00 95.81 116 LEU A O 1
ATOM 977 N N . GLU A 1 117 ? -7.099 -13.010 -1.064 1.00 91.44 117 GLU A N 1
ATOM 978 C CA . GLU A 1 117 ? -8.136 -13.490 -0.135 1.00 91.44 117 GLU A CA 1
ATOM 979 C C . GLU A 1 117 ? -8.069 -15.014 0.075 1.00 91.44 117 GLU A C 1
ATOM 981 O O . GLU A 1 117 ? -8.260 -15.480 1.191 1.00 91.44 117 GLU A O 1
ATOM 986 N N . LYS A 1 118 ? -7.742 -15.793 -0.966 1.00 83.50 118 LYS A N 1
ATOM 987 C CA . LYS A 1 118 ? -7.679 -17.267 -0.898 1.00 83.50 118 LYS A CA 1
ATOM 988 C C . LYS A 1 118 ? -6.363 -17.810 -0.346 1.00 83.50 118 LYS A C 1
ATOM 990 O O . LYS A 1 118 ? -6.315 -18.957 0.074 1.00 83.50 118 LYS A O 1
ATOM 995 N N . ASN A 1 119 ? -5.295 -17.018 -0.406 1.00 71.75 119 ASN A N 1
ATOM 996 C CA . ASN A 1 119 ? -3.942 -17.446 -0.042 1.00 71.75 119 ASN A CA 1
ATOM 997 C C . ASN A 1 119 ? -3.597 -17.146 1.426 1.00 71.75 119 ASN A C 1
ATOM 999 O O . ASN A 1 119 ? -2.475 -17.404 1.849 1.00 71.75 119 ASN A O 1
ATOM 1003 N N . THR A 1 120 ? -4.540 -16.574 2.178 1.00 59.59 120 THR A N 1
ATOM 1004 C CA . THR A 1 120 ? -4.357 -16.150 3.575 1.00 59.59 120 THR A CA 1
ATOM 1005 C C . THR A 1 120 ? -5.061 -17.109 4.561 1.00 59.59 120 THR A C 1
ATOM 1007 O O . THR A 1 120 ? -5.335 -16.735 5.698 1.00 59.59 120 THR A O 1
ATOM 1010 N N . GLU A 1 121 ? -5.369 -18.337 4.118 1.00 45.62 121 GLU A N 1
ATOM 1011 C CA . GLU A 1 121 ? -5.907 -19.442 4.940 1.00 45.62 121 GLU A CA 1
ATOM 1012 C C . GLU A 1 121 ? -4.806 -20.321 5.555 1.00 45.62 121 GLU A C 1
ATOM 1014 O O . GLU A 1 121 ? -3.811 -20.622 4.853 1.00 45.62 121 GLU A O 1
#

Sequence (121 aa):
QLSDYFDITILYFNPNIWPSEEFAKRADELQRFVNELNLPNVKVVIDRYDPVEFYEAVKGLEDEPERGRRCTVCYHQRMERTAQWAFENGFEWFCTTLSISPHKDAVRINSIGRELEKNTE

Organism: NCBI:txid749906

Foldseek 3Di:
DVLV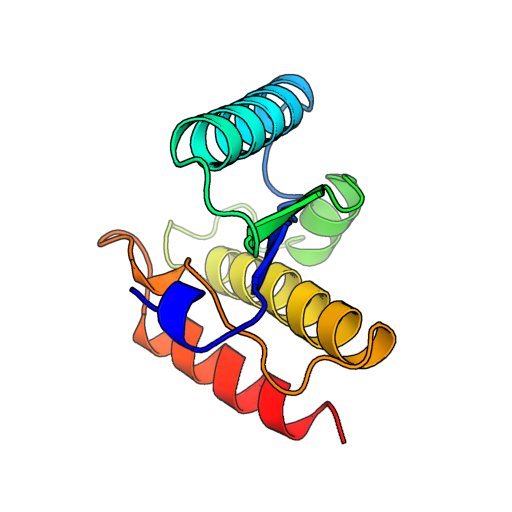PDQEEAEDDAQCDPDPVRSVVVLVVVQVVVVVVVRVRYHYDYDDHDNVVLCVQCVVVPPADQQGPSVLSRLLVVQLVQLVVCLVVVHPDGDDPQLVDPSYDNVSSVVSNVVSVVVSD

InterPro domains:
  IPR003828 Epoxyqueuosine reductase QueH [PF02677] (4-118)
  IPR003828 Epoxyqueuosine reductase QueH [PTHR36701] (4-120)